Protein AF-A0ABD4PXM6-F1 (afdb_monomer)

Foldseek 3Di:
DDDDDAAEQDDDDPVSLVVVLCCCVVVVAQEHEYELDDPDPPPDPPCSLVVSLVSLLVNLVRHDLNREYEYEDDADLVSVLSSLQSNFQRHYHYDHVVLLVCLVVQHQPVVRDRDDPVDHSVNSSVNNVVVVVVSVVVSCVVRHD

Sequence (145 aa):
EGLPAIPDISWYSKEDLNFWIREIKANNIKTIAFSFMNVDTKLKASNSWKHYLLGFKILNFKIPLDVEIVVAGISSVQRIEEILKISKSRKISFMHQAAWVNSRNGVSVKDKKQLDKSISKDDIFKNNLEFYTSEYNKLYEKYSK

Nearest PDB structures (foldseek):
  3rr1-assembly1_A  TM=5.085E-01  e=2.490E-01  Ralstonia pickettii 12J
  3rr1-assembly1_B  TM=5.051E-01  e=3.161E-01  Ralstonia pickettii 12J
  3rra-assembly1_A  TM=5.639E-01  e=6.869E-01  Ralstonia pickettii 12J
  3rra-assembly1_B  TM=5.250E-01  e=8.722E-01  Ralstonia pickettii 12J
  6rg0-assembly4_D  TM=4.807E-01  e=5.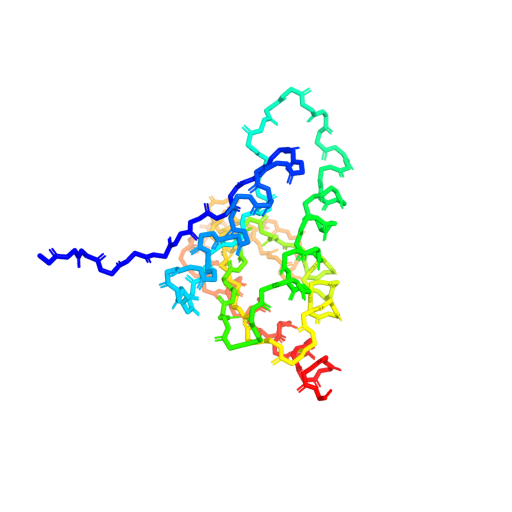410E-01  Escherichia coli K-12

Solvent-accessible surface area (backbone atoms only — not comparable to full-atom values): 8412 Å² total; per-residue (Å²): 139,80,79,95,73,64,55,73,49,70,71,90,51,73,64,43,51,52,50,52,51,48,52,38,61,77,66,67,51,51,50,34,31,40,54,56,56,78,90,58,88,84,59,76,73,89,55,50,65,62,54,47,49,50,52,50,50,53,48,66,71,72,40,68,68,81,37,33,39,35,39,33,65,60,74,51,70,72,61,49,50,54,49,42,66,70,46,42,92,38,55,69,46,76,45,65,57,46,25,50,56,32,7,78,70,37,31,39,70,88,78,72,41,74,57,65,86,88,56,52,50,64,58,38,23,52,55,27,43,53,50,51,52,54,54,45,51,57,46,44,71,72,39,64,114

Structure (mmCIF, N/CA/C/O backbone):
data_AF-A0ABD4PXM6-F1
#
_entry.id   AF-A0ABD4PXM6-F1
#
loop_
_atom_site.group_PDB
_atom_site.id
_atom_site.type_symbol
_atom_site.label_atom_id
_atom_site.label_alt_id
_atom_site.label_comp_id
_atom_site.label_asym_id
_atom_site.label_entity_id
_atom_site.label_seq_id
_atom_site.pdbx_PDB_ins_code
_atom_site.Cartn_x
_atom_site.Cartn_y
_atom_site.Cartn_z
_atom_site.occupancy
_atom_site.B_iso_or_equiv
_atom_site.auth_seq_id
_atom_site.auth_comp_id
_atom_site.auth_asym_id
_atom_site.auth_atom_id
_atom_site.pdbx_PDB_model_num
ATOM 1 N N . GLU A 1 1 ? -30.475 -4.353 -2.873 1.00 54.38 1 GLU A N 1
ATOM 2 C CA . GLU A 1 1 ? -29.190 -4.920 -2.410 1.00 54.38 1 GLU A CA 1
ATOM 3 C C . GLU A 1 1 ? -28.064 -4.252 -3.186 1.00 54.38 1 GLU A C 1
ATOM 5 O O . GLU A 1 1 ? -28.257 -3.963 -4.362 1.00 54.38 1 GLU A O 1
ATOM 10 N N . GLY A 1 2 ? -26.969 -3.885 -2.518 1.00 70.56 2 GLY A N 1
ATOM 11 C CA . GLY A 1 2 ? -25.857 -3.140 -3.121 1.00 70.56 2 GLY A CA 1
ATOM 12 C C . GLY A 1 2 ? -24.690 -4.050 -3.498 1.00 70.56 2 GLY A C 1
ATOM 13 O O . GLY A 1 2 ? -24.512 -5.110 -2.901 1.00 70.56 2 GLY A O 1
ATOM 14 N N . LEU A 1 3 ? -23.891 -3.631 -4.480 1.00 71.75 3 LEU A N 1
ATOM 15 C CA . LEU A 1 3 ? -22.650 -4.318 -4.835 1.00 71.75 3 LEU A CA 1
ATOM 16 C C . LEU A 1 3 ? -21.649 -4.235 -3.670 1.00 71.75 3 LEU A C 1
ATOM 18 O O . LEU A 1 3 ? -21.514 -3.160 -3.076 1.00 71.75 3 LEU A O 1
ATOM 22 N N . PRO A 1 4 ? -20.912 -5.318 -3.362 1.00 76.56 4 PRO A N 1
ATOM 23 C CA . PRO A 1 4 ? -19.779 -5.247 -2.452 1.00 76.56 4 PRO A CA 1
ATOM 24 C C . PRO A 1 4 ? -18.790 -4.195 -2.959 1.00 76.56 4 PRO A C 1
ATOM 26 O O . PRO A 1 4 ? -18.277 -4.302 -4.073 1.00 76.56 4 PRO A O 1
ATOM 29 N N . ALA A 1 5 ? -18.540 -3.168 -2.152 1.00 86.75 5 ALA A N 1
ATOM 30 C CA . ALA A 1 5 ? -17.635 -2.079 -2.489 1.00 86.75 5 ALA A CA 1
ATOM 31 C C . ALA A 1 5 ? -16.584 -1.917 -1.391 1.00 86.75 5 ALA A C 1
ATOM 33 O O . ALA A 1 5 ? -16.888 -2.027 -0.203 1.00 86.75 5 ALA A O 1
ATOM 34 N N . ILE A 1 6 ? -15.349 -1.637 -1.803 1.00 92.25 6 ILE A N 1
ATOM 35 C CA . ILE A 1 6 ? -14.253 -1.272 -0.906 1.00 92.25 6 ILE A CA 1
ATOM 36 C C . ILE A 1 6 ? -14.118 0.252 -0.982 1.00 92.25 6 ILE A C 1
ATOM 38 O O . ILE A 1 6 ? -13.787 0.759 -2.056 1.00 92.25 6 ILE A O 1
ATOM 42 N N . PRO A 1 7 ? -14.381 0.999 0.104 1.00 92.94 7 PRO A N 1
ATOM 43 C CA . PRO A 1 7 ? -14.203 2.445 0.100 1.00 92.94 7 PRO A CA 1
ATOM 44 C C . PRO A 1 7 ? -12.735 2.813 -0.124 1.00 92.94 7 PRO A C 1
ATOM 46 O O . PRO A 1 7 ? -11.861 2.306 0.583 1.00 92.94 7 PRO A O 1
ATOM 49 N N . ASP A 1 8 ? -12.476 3.711 -1.075 1.00 91.75 8 ASP A N 1
ATOM 50 C CA . ASP A 1 8 ? -11.162 4.323 -1.274 1.00 91.75 8 ASP A CA 1
ATOM 51 C C . ASP A 1 8 ? -11.029 5.573 -0.401 1.00 91.75 8 ASP A C 1
ATOM 53 O O . ASP A 1 8 ? -11.657 6.609 -0.638 1.00 91.75 8 ASP A O 1
ATOM 57 N N . ILE A 1 9 ? -10.232 5.452 0.658 1.00 91.56 9 ILE A N 1
ATOM 58 C CA . ILE A 1 9 ? -10.027 6.497 1.649 1.00 91.56 9 ILE A CA 1
ATOM 59 C C . ILE A 1 9 ? -9.023 7.506 1.104 1.00 91.56 9 ILE A C 1
ATOM 61 O O . ILE A 1 9 ? -7.805 7.321 1.164 1.00 91.56 9 ILE A O 1
ATOM 65 N N . SER A 1 10 ? -9.574 8.612 0.622 1.00 85.00 10 SER A N 1
ATOM 66 C CA . SER A 1 10 ? -8.851 9.827 0.267 1.00 85.00 10 SER A CA 1
ATOM 67 C C . SER A 1 10 ? -9.097 10.911 1.311 1.00 85.00 10 SER A C 1
ATOM 69 O O . SER A 1 10 ? -10.193 11.011 1.869 1.00 85.00 10 SER A O 1
ATOM 71 N N . TRP A 1 11 ? -8.078 11.722 1.586 1.00 86.00 11 TRP A N 1
ATOM 72 C CA . TRP A 1 11 ? -8.164 12.795 2.572 1.00 86.00 11 TRP A CA 1
ATOM 73 C C . TRP A 1 11 ? -7.234 13.955 2.213 1.00 86.00 11 TRP A C 1
ATOM 75 O O . TRP A 1 11 ? -6.183 13.760 1.599 1.00 86.00 11 TRP A O 1
ATOM 85 N N . TYR A 1 12 ? -7.625 15.152 2.632 1.00 83.69 12 TYR A N 1
ATOM 86 C CA . TYR A 1 12 ? -6.825 16.372 2.554 1.00 83.69 12 TYR A CA 1
ATOM 87 C C . TYR A 1 12 ? -6.773 17.079 3.914 1.00 83.69 12 TYR A C 1
ATOM 89 O O . TYR A 1 12 ? -5.752 17.658 4.288 1.00 83.69 12 TYR A O 1
ATOM 97 N N . SER A 1 13 ? -7.858 16.998 4.686 1.00 86.44 13 SER A N 1
ATOM 98 C CA . SER A 1 13 ? -7.969 17.623 5.999 1.00 86.44 13 SER A CA 1
ATOM 99 C C . SER A 1 13 ? -8.233 16.616 7.122 1.00 86.44 13 SER A C 1
ATOM 101 O O . SER A 1 13 ? -8.484 15.422 6.924 1.00 86.44 13 SER A O 1
ATOM 103 N N . LYS A 1 14 ? -8.168 17.107 8.362 1.00 89.00 14 LYS A N 1
ATOM 104 C CA . LYS A 1 14 ? -8.501 16.315 9.553 1.00 89.00 14 LYS A CA 1
ATOM 105 C C . LYS A 1 14 ? -9.976 15.901 9.550 1.00 89.00 14 LYS A C 1
ATOM 107 O O . LYS A 1 14 ? -10.317 14.837 10.067 1.00 89.00 14 LYS A O 1
ATOM 112 N N . GLU A 1 15 ? -10.838 16.746 9.002 1.00 93.31 15 GLU A N 1
ATOM 113 C CA . GLU A 1 15 ? -12.279 16.539 8.894 1.00 93.31 15 GLU A CA 1
ATOM 114 C C . GLU A 1 15 ? -12.580 15.343 7.988 1.00 93.31 15 GLU A C 1
ATOM 116 O O . GLU A 1 15 ? -13.360 14.484 8.397 1.00 93.31 15 GLU A O 1
ATOM 121 N N . ASP A 1 16 ? -11.877 15.210 6.856 1.00 91.62 16 ASP A N 1
ATOM 122 C CA . ASP A 1 16 ? -11.993 14.051 5.957 1.00 91.62 16 ASP A CA 1
ATOM 123 C C . ASP A 1 16 ? -11.629 12.744 6.675 1.00 91.62 16 ASP A C 1
ATOM 125 O O . ASP A 1 16 ? -12.366 11.758 6.629 1.00 91.62 16 ASP A O 1
ATOM 129 N N . LEU A 1 17 ? -10.507 12.731 7.407 1.00 92.88 17 LEU A N 1
ATOM 130 C CA . LEU A 1 17 ? -10.098 11.552 8.178 1.00 92.88 17 LEU A CA 1
ATOM 131 C C . LEU A 1 17 ? -11.127 11.197 9.256 1.00 92.88 17 LEU A C 1
ATOM 133 O O . LEU A 1 17 ? -11.450 10.024 9.440 1.00 92.88 17 LEU A O 1
ATOM 137 N N . ASN A 1 18 ? -11.645 12.191 9.982 1.00 96.62 18 ASN A N 1
ATOM 138 C CA . ASN A 1 18 ? -12.658 11.960 11.011 1.00 96.62 18 ASN A CA 1
ATOM 139 C C . ASN A 1 18 ? -13.970 11.441 10.415 1.00 96.62 18 ASN A C 1
ATOM 141 O O . ASN A 1 18 ? -14.588 10.559 11.015 1.00 96.62 18 ASN A O 1
ATOM 145 N N . PHE A 1 19 ? -14.371 11.964 9.254 1.00 96.62 19 PHE A N 1
ATOM 146 C 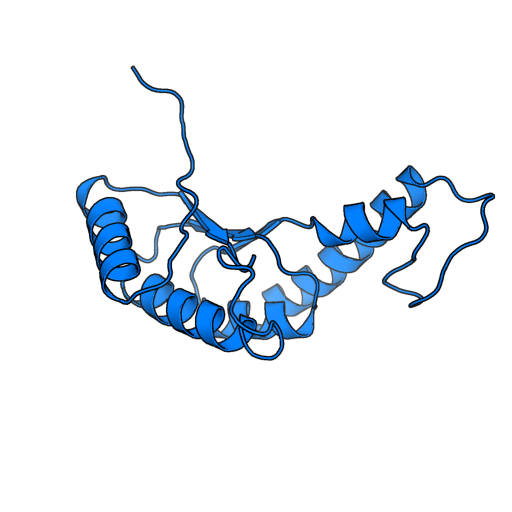CA . PHE A 1 19 ? -15.512 11.473 8.492 1.00 96.62 19 PHE A CA 1
ATOM 147 C C . PHE A 1 19 ? -15.336 9.982 8.194 1.00 96.62 19 PHE A C 1
ATOM 149 O O . PHE A 1 19 ? -16.139 9.174 8.654 1.00 96.62 19 PHE A O 1
ATOM 156 N N . TRP A 1 20 ? -14.229 9.590 7.558 1.00 96.69 20 TRP A N 1
ATOM 157 C CA . TRP A 1 20 ? -13.988 8.190 7.206 1.00 96.69 20 TRP A CA 1
ATOM 158 C C . TRP A 1 20 ? -13.910 7.261 8.415 1.00 96.69 20 TRP A C 1
ATOM 160 O O . TRP A 1 20 ? -14.496 6.182 8.399 1.00 96.69 20 TRP A O 1
ATOM 170 N N . ILE A 1 21 ? -13.249 7.680 9.499 1.00 97.56 21 ILE A N 1
ATOM 171 C CA . ILE A 1 21 ? -13.196 6.897 10.743 1.00 97.56 21 ILE A CA 1
ATOM 172 C C . ILE A 1 21 ? -14.604 6.637 11.286 1.00 97.56 21 ILE A C 1
ATOM 174 O O . ILE A 1 21 ? -14.879 5.535 11.767 1.00 97.56 21 ILE A O 1
ATOM 178 N N . ARG A 1 22 ? -15.484 7.644 11.239 1.00 97.94 22 ARG A N 1
ATOM 179 C CA . ARG A 1 22 ? -16.874 7.503 11.675 1.00 97.94 22 ARG A CA 1
ATOM 180 C C . ARG A 1 22 ? -17.636 6.555 10.756 1.00 97.94 22 ARG A C 1
ATOM 182 O O . ARG A 1 22 ? -18.253 5.630 11.273 1.00 97.94 22 ARG A O 1
ATOM 189 N N . GLU A 1 23 ? -17.551 6.739 9.441 1.00 97.31 23 GLU A N 1
ATOM 190 C CA . GLU A 1 23 ? -18.277 5.903 8.476 1.00 97.31 23 GLU A CA 1
ATOM 191 C C . GLU A 1 23 ? -17.849 4.432 8.544 1.00 97.31 23 GLU A C 1
ATOM 193 O O . GLU A 1 23 ? -18.704 3.547 8.555 1.00 97.31 23 GLU A O 1
ATOM 198 N N . ILE A 1 24 ? -16.546 4.159 8.685 1.00 97.06 24 ILE A N 1
ATOM 199 C CA . ILE A 1 24 ? -16.014 2.796 8.843 1.00 97.06 24 ILE A CA 1
ATOM 200 C C . ILE A 1 24 ? -16.615 2.115 10.076 1.00 97.06 24 ILE A C 1
ATOM 202 O O . ILE A 1 24 ? -17.023 0.956 10.008 1.00 97.06 24 ILE A O 1
ATOM 206 N N . LYS A 1 25 ? -16.693 2.836 11.201 1.00 96.94 25 LYS A N 1
ATOM 207 C CA . LYS A 1 25 ? -17.241 2.305 12.455 1.00 96.94 25 LYS A CA 1
ATOM 208 C C . LYS A 1 25 ? -18.753 2.128 12.397 1.00 96.94 25 LYS A C 1
ATOM 210 O O . LYS A 1 25 ? -19.243 1.066 12.762 1.00 96.94 25 LYS A O 1
ATOM 215 N N . ALA A 1 26 ? -19.473 3.154 11.951 1.00 97.00 26 ALA A N 1
ATOM 216 C CA . ALA A 1 26 ? -20.933 3.172 11.937 1.00 97.00 26 ALA A CA 1
ATOM 217 C C . ALA A 1 26 ? -21.516 2.107 10.998 1.00 97.00 26 ALA A C 1
ATOM 219 O O . ALA A 1 26 ? -22.537 1.508 11.317 1.00 97.00 26 ALA A O 1
ATOM 220 N N . ASN A 1 27 ? -20.833 1.834 9.883 1.00 94.44 27 ASN A N 1
ATOM 221 C CA . ASN A 1 27 ? -21.279 0.870 8.878 1.00 94.44 27 ASN A CA 1
ATOM 222 C C . ASN A 1 27 ? -20.561 -0.487 8.978 1.00 94.44 27 ASN A C 1
ATOM 224 O O . ASN A 1 27 ? -20.721 -1.326 8.096 1.00 94.44 27 ASN A O 1
ATOM 228 N N . ASN A 1 28 ? -19.765 -0.713 10.033 1.00 94.12 28 ASN A N 1
ATOM 229 C CA . ASN A 1 28 ? -19.040 -1.966 10.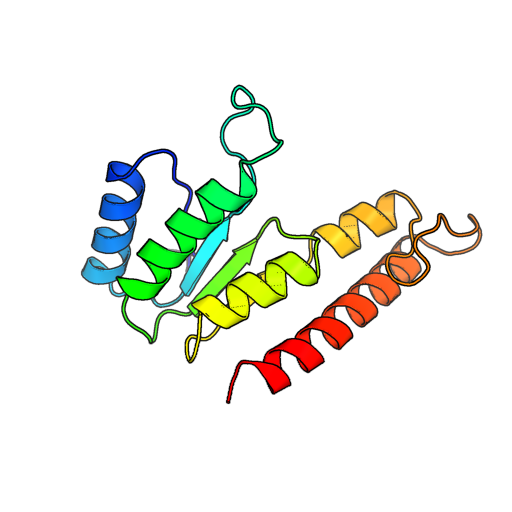268 1.00 94.12 28 ASN A CA 1
ATOM 230 C C . ASN A 1 28 ? -18.203 -2.431 9.053 1.00 94.12 28 ASN A C 1
ATOM 232 O O . ASN A 1 28 ? -18.161 -3.618 8.721 1.00 94.12 28 ASN A O 1
ATOM 236 N N . ILE A 1 29 ? -17.547 -1.486 8.374 1.00 95.25 29 ILE A N 1
ATOM 237 C CA . ILE A 1 29 ? -16.779 -1.747 7.151 1.00 95.25 29 ILE A CA 1
ATOM 238 C C . ILE A 1 29 ? -15.554 -2.596 7.496 1.00 95.25 29 ILE A C 1
ATOM 240 O O . ILE A 1 29 ? -14.763 -2.217 8.356 1.00 95.25 29 ILE A O 1
ATOM 244 N N . LYS A 1 30 ? -15.384 -3.734 6.812 1.00 95.44 30 LYS A N 1
ATOM 245 C CA . LYS A 1 30 ? -14.307 -4.705 7.091 1.00 95.44 30 LYS A CA 1
ATOM 246 C C . LYS A 1 30 ? -13.084 -4.582 6.196 1.00 95.44 30 LYS A C 1
ATOM 248 O O . LYS A 1 30 ? -12.027 -5.101 6.542 1.00 95.44 30 LYS A O 1
ATOM 253 N N . THR A 1 31 ? -13.201 -3.876 5.080 1.00 96.75 31 THR A N 1
ATOM 254 C CA . THR A 1 31 ? -12.096 -3.691 4.142 1.00 96.75 31 THR A CA 1
ATOM 255 C C . THR A 1 31 ? -12.154 -2.290 3.571 1.00 96.75 31 THR A C 1
ATOM 257 O O . THR A 1 31 ? -13.213 -1.844 3.133 1.00 96.75 31 THR A O 1
ATOM 260 N N . ILE A 1 32 ? -11.015 -1.605 3.572 1.00 96.88 32 ILE A N 1
ATOM 261 C CA . ILE A 1 32 ? -10.856 -0.275 2.982 1.00 96.88 32 ILE A CA 1
ATOM 262 C C . ILE A 1 32 ? -9.616 -0.244 2.095 1.00 96.88 32 ILE A C 1
ATOM 264 O O . ILE A 1 32 ? -8.657 -0.979 2.337 1.00 96.88 32 ILE A O 1
ATOM 268 N N . ALA A 1 33 ? -9.610 0.637 1.102 1.00 95.56 33 ALA A N 1
ATOM 269 C CA . ALA A 1 33 ? -8.403 1.036 0.400 1.00 95.56 33 ALA A CA 1
ATOM 270 C C . ALA A 1 33 ? -7.879 2.348 0.999 1.00 95.56 33 ALA A C 1
ATOM 272 O O . ALA A 1 33 ? -8.660 3.232 1.326 1.00 95.56 33 ALA A O 1
ATOM 273 N N . PHE A 1 34 ? -6.566 2.485 1.171 1.00 94.44 34 PHE A N 1
ATOM 274 C CA . PHE A 1 34 ? -5.932 3.750 1.538 1.00 94.44 34 PHE A CA 1
ATOM 275 C C . PHE A 1 34 ? -4.946 4.149 0.447 1.00 94.44 34 PHE A C 1
ATOM 277 O O . PHE A 1 34 ? -3.925 3.481 0.236 1.00 94.44 34 PHE A O 1
ATOM 284 N N . SER A 1 35 ? -5.255 5.242 -0.242 1.00 88.44 35 SER A N 1
ATOM 285 C CA . SER A 1 35 ? -4.441 5.737 -1.342 1.00 88.44 35 SER A CA 1
ATOM 286 C C . SER A 1 35 ? -3.342 6.676 -0.845 1.00 88.44 35 SER A C 1
ATOM 288 O O . SER A 1 35 ? -3.586 7.640 -0.121 1.00 88.44 35 SER A O 1
ATOM 290 N N . PHE A 1 36 ? -2.109 6.406 -1.270 1.00 86.81 36 PHE A N 1
ATOM 291 C CA . PHE A 1 36 ? -0.968 7.317 -1.130 1.00 86.81 36 PHE A CA 1
ATOM 292 C C . PHE A 1 36 ? -0.722 8.145 -2.400 1.00 86.81 36 PHE A C 1
ATOM 294 O O . PHE A 1 36 ? 0.334 8.766 -2.543 1.00 86.81 36 PHE A O 1
ATOM 301 N N . MET A 1 37 ? -1.675 8.144 -3.337 1.00 75.75 37 MET A N 1
ATOM 302 C CA . MET A 1 37 ? -1.633 9.009 -4.512 1.00 75.75 37 MET A CA 1
ATOM 303 C C . MET A 1 37 ? -2.101 10.416 -4.134 1.00 75.75 37 MET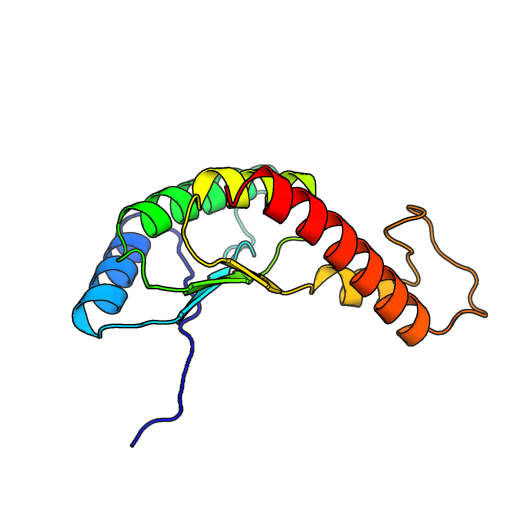 A C 1
ATOM 305 O O . MET A 1 37 ? -3.072 10.580 -3.401 1.00 75.75 37 MET A O 1
ATOM 309 N N . ASN A 1 38 ? -1.415 11.439 -4.646 1.00 65.12 38 ASN A N 1
ATOM 310 C CA . ASN A 1 38 ? -1.810 12.821 -4.398 1.00 65.12 38 ASN A CA 1
ATOM 311 C C . ASN A 1 38 ? -3.152 13.112 -5.071 1.00 65.12 38 ASN A C 1
ATOM 313 O O . ASN A 1 38 ? -3.253 13.020 -6.291 1.00 65.12 38 ASN A O 1
ATOM 317 N N . VAL A 1 39 ? -4.147 13.517 -4.282 1.00 58.16 39 VAL A N 1
ATOM 318 C CA . VAL A 1 39 ? -5.444 13.988 -4.797 1.00 58.16 39 VAL A CA 1
ATOM 319 C C . VAL A 1 39 ? -5.349 15.433 -5.318 1.00 58.16 39 VAL A C 1
ATOM 321 O O . VAL A 1 39 ? -6.128 15.832 -6.177 1.00 58.16 39 VAL A O 1
ATOM 324 N N . ASP A 1 40 ? -4.349 16.204 -4.869 1.00 57.50 40 ASP A N 1
ATOM 325 C CA . ASP A 1 40 ? -4.104 17.582 -5.314 1.00 57.50 40 ASP A CA 1
ATOM 326 C C . ASP A 1 40 ? -2.734 17.731 -6.000 1.00 57.50 40 ASP A C 1
ATOM 328 O O . ASP A 1 40 ? -1.686 17.367 -5.457 1.00 57.50 40 ASP A O 1
ATOM 332 N N . THR A 1 41 ? -2.747 18.295 -7.207 1.00 54.78 41 THR A N 1
ATOM 333 C CA . THR A 1 41 ? -1.571 18.590 -8.037 1.00 54.78 41 THR A CA 1
ATOM 334 C C . THR A 1 41 ? -0.877 19.901 -7.649 1.00 54.78 41 THR A C 1
ATOM 336 O O . THR A 1 41 ? 0.234 20.158 -8.117 1.00 54.78 41 THR A O 1
ATOM 339 N N . LYS A 1 42 ? -1.492 20.729 -6.789 1.00 57.88 42 LYS A N 1
ATOM 340 C CA . LYS A 1 42 ? -0.973 22.053 -6.395 1.00 57.88 42 LYS A CA 1
ATOM 341 C C . LYS A 1 42 ? 0.054 22.010 -5.261 1.00 57.88 42 LYS A C 1
ATOM 343 O O . LYS A 1 42 ? 0.879 22.919 -5.153 1.00 57.88 42 LYS A O 1
ATOM 348 N N . LEU A 1 43 ? 0.060 20.963 -4.434 1.00 52.06 43 LEU A N 1
ATOM 349 C CA . LEU A 1 43 ? 1.084 20.765 -3.406 1.00 52.06 43 LEU A CA 1
ATOM 350 C C . LEU A 1 43 ? 2.317 20.095 -4.022 1.00 52.06 43 LEU A C 1
ATOM 352 O O . LEU A 1 43 ? 2.266 18.955 -4.484 1.00 52.06 43 LEU A O 1
ATOM 356 N N . LYS A 1 44 ? 3.454 20.808 -4.014 1.00 50.44 44 LYS A N 1
ATOM 357 C CA . LYS A 1 44 ? 4.749 20.290 -4.482 1.00 50.44 44 LYS A CA 1
ATOM 358 C C . LYS A 1 44 ? 5.014 18.907 -3.872 1.00 50.44 44 LYS A C 1
ATOM 360 O O . LYS A 1 44 ? 5.102 18.743 -2.657 1.00 50.44 44 LYS A O 1
ATOM 365 N N . ALA A 1 45 ? 5.174 17.920 -4.750 1.00 54.88 45 ALA A N 1
ATOM 366 C CA . ALA A 1 45 ? 5.171 16.489 -4.459 1.00 54.88 45 ALA A CA 1
ATOM 367 C C . ALA A 1 45 ? 6.224 15.993 -3.440 1.00 54.88 45 ALA A C 1
ATOM 369 O O . ALA A 1 45 ? 6.113 14.861 -2.966 1.00 54.88 45 ALA A O 1
ATOM 370 N N . SER A 1 46 ? 7.221 16.802 -3.066 1.00 52.72 46 SER A N 1
ATOM 371 C CA . SER A 1 46 ? 8.441 16.344 -2.383 1.00 52.72 46 SER A CA 1
ATOM 372 C C . SER A 1 46 ? 8.274 15.893 -0.922 1.00 52.72 46 SER A C 1
ATOM 374 O O . SER A 1 46 ? 9.164 15.219 -0.414 1.00 52.72 46 SER A O 1
ATOM 376 N N . ASN A 1 47 ? 7.146 16.160 -0.252 1.00 62.47 47 ASN A N 1
ATOM 377 C CA . ASN A 1 47 ? 6.871 15.647 1.107 1.00 62.47 47 ASN A CA 1
ATOM 378 C C . ASN A 1 47 ? 5.451 15.095 1.311 1.00 62.47 47 ASN A C 1
ATOM 380 O O . ASN A 1 47 ? 5.093 14.720 2.429 1.00 62.47 47 ASN A O 1
ATOM 384 N N . SER A 1 48 ? 4.669 14.990 0.236 1.00 75.50 48 SER A N 1
ATOM 385 C CA . SER A 1 48 ? 3.301 14.455 0.255 1.00 75.50 48 SER A CA 1
ATOM 386 C C . SER A 1 48 ? 3.208 13.106 0.976 1.00 75.50 48 SER A C 1
ATOM 388 O O . SER A 1 48 ? 2.393 12.943 1.876 1.00 75.50 48 SER A O 1
ATOM 390 N N . TRP A 1 49 ? 4.135 12.185 0.697 1.00 84.62 49 TRP A N 1
ATOM 391 C CA . TRP A 1 49 ? 4.237 10.888 1.374 1.00 84.62 49 TRP A CA 1
ATOM 392 C C . TRP A 1 49 ? 4.144 10.974 2.906 1.00 84.62 49 TRP A C 1
ATOM 394 O O . TRP A 1 49 ? 3.405 10.206 3.511 1.00 84.62 49 TRP A O 1
ATOM 404 N N . LYS A 1 50 ? 4.874 11.900 3.545 1.00 87.50 50 LYS A N 1
ATOM 405 C CA . LYS A 1 50 ? 4.877 12.025 5.013 1.00 87.50 50 LYS A CA 1
ATOM 406 C C . LYS A 1 50 ? 3.522 12.485 5.539 1.00 87.50 50 LYS A C 1
ATOM 408 O O . LYS A 1 50 ? 3.110 12.043 6.608 1.00 87.50 50 LYS A O 1
ATOM 413 N N . HIS A 1 51 ? 2.845 13.351 4.786 1.00 86.81 51 HIS A N 1
ATOM 414 C CA . HIS A 1 51 ? 1.487 13.766 5.097 1.00 86.81 51 HIS A CA 1
ATOM 415 C C . HIS A 1 51 ? 0.557 12.552 5.047 1.00 86.81 51 HIS A C 1
ATOM 417 O O . HIS A 1 51 ? 0.017 12.190 6.087 1.00 86.81 51 HIS A O 1
ATOM 423 N N . TYR A 1 52 ? 0.488 11.835 3.918 1.00 89.56 52 TYR A N 1
ATOM 424 C CA . TYR A 1 52 ? -0.332 10.620 3.784 1.00 89.56 52 TYR A CA 1
ATOM 425 C C . TYR A 1 52 ? 0.012 9.543 4.825 1.00 89.56 52 TYR A C 1
ATOM 427 O O . TYR A 1 52 ? -0.894 8.917 5.368 1.00 89.56 52 TYR A O 1
ATOM 435 N N . LEU A 1 53 ? 1.289 9.380 5.188 1.00 92.44 53 LEU A N 1
ATOM 436 C CA . LEU A 1 53 ? 1.724 8.449 6.233 1.00 92.44 53 LEU A CA 1
ATOM 437 C C . LEU A 1 53 ? 1.188 8.833 7.620 1.00 92.44 53 LEU A C 1
ATOM 439 O O . LEU A 1 53 ? 0.816 7.955 8.400 1.00 92.44 53 LEU A O 1
ATOM 443 N N . LEU A 1 54 ? 1.112 10.131 7.934 1.00 92.19 54 LEU A N 1
ATOM 444 C CA . LEU A 1 54 ? 0.483 10.612 9.165 1.00 92.19 54 LEU A CA 1
ATOM 445 C C . LEU A 1 54 ? -1.015 10.288 9.179 1.00 92.19 54 LEU A C 1
ATOM 447 O O . LEU A 1 54 ? -1.512 9.775 10.183 1.00 92.19 54 LEU A O 1
ATOM 451 N N . GLY A 1 55 ? -1.716 10.534 8.070 1.00 92.94 55 GLY A N 1
ATOM 452 C CA . GLY A 1 55 ? -3.129 10.175 7.931 1.00 92.94 55 GLY A CA 1
ATOM 453 C C . GLY A 1 55 ? -3.362 8.678 8.088 1.00 92.94 55 GLY A C 1
ATOM 454 O O . GLY A 1 55 ? -4.206 8.269 8.884 1.00 92.94 55 GLY A O 1
ATOM 455 N N . PHE A 1 56 ? -2.532 7.864 7.431 1.00 95.00 56 PHE A N 1
ATOM 456 C CA . PHE A 1 56 ? -2.539 6.411 7.570 1.00 95.00 56 PHE A CA 1
ATOM 457 C C . PHE A 1 56 ? -2.354 5.989 9.029 1.00 95.00 56 PHE A C 1
ATOM 459 O O . PHE A 1 56 ? -3.136 5.197 9.547 1.00 95.00 56 PHE A O 1
ATOM 466 N N . LYS A 1 57 ? -1.367 6.559 9.735 1.00 95.56 57 LYS A N 1
ATOM 467 C CA . LYS A 1 57 ? -1.115 6.262 11.154 1.00 95.56 57 LYS A CA 1
ATOM 468 C C . LYS A 1 57 ? -2.318 6.591 12.038 1.00 95.56 57 LYS A C 1
ATOM 470 O O . LYS A 1 57 ? -2.660 5.795 12.912 1.00 95.56 57 LYS A O 1
ATOM 475 N N . ILE A 1 58 ? -2.951 7.745 11.822 1.00 95.75 58 ILE A N 1
ATOM 476 C CA . ILE A 1 58 ? -4.136 8.168 12.581 1.00 95.75 58 ILE A CA 1
ATOM 477 C C . ILE A 1 58 ? -5.310 7.225 12.307 1.00 95.75 58 ILE A C 1
ATOM 479 O O . ILE A 1 58 ? -5.949 6.765 13.254 1.00 95.75 58 ILE A O 1
ATOM 483 N N . LEU A 1 59 ? -5.576 6.922 11.035 1.00 96.19 59 LEU A N 1
ATOM 484 C CA . LEU A 1 59 ? -6.648 6.023 10.615 1.00 96.19 59 LEU A CA 1
ATOM 485 C C . LEU A 1 59 ? -6.441 4.620 11.198 1.00 96.19 59 LEU A C 1
ATOM 487 O O . LEU A 1 59 ? -7.307 4.130 11.919 1.00 96.19 59 LEU A O 1
ATOM 491 N N . ASN A 1 60 ? -5.264 4.027 10.972 1.00 95.94 60 ASN A N 1
ATOM 492 C CA . ASN A 1 60 ? -4.875 2.703 11.461 1.00 95.94 60 ASN A CA 1
ATOM 493 C C . ASN A 1 60 ? -5.055 2.557 12.979 1.00 95.94 60 ASN A C 1
ATOM 495 O O . ASN A 1 60 ? -5.488 1.505 13.445 1.00 95.94 60 ASN A O 1
ATOM 499 N N . PHE A 1 61 ? -4.743 3.606 13.746 1.00 95.56 61 PHE A N 1
ATOM 500 C CA . PHE A 1 61 ? -4.904 3.603 15.200 1.00 95.56 61 PHE A CA 1
ATOM 501 C C . PHE A 1 61 ? -6.363 3.750 15.649 1.00 95.56 61 PHE A C 1
ATOM 503 O O . PHE A 1 61 ? -6.742 3.235 16.698 1.00 95.56 61 PHE A O 1
ATOM 510 N N . LYS A 1 62 ? -7.185 4.487 14.895 1.00 96.75 62 LYS A N 1
ATOM 511 C CA . LYS A 1 62 ? -8.541 4.848 15.324 1.00 96.75 62 LYS A CA 1
ATOM 512 C C . LYS A 1 62 ? -9.627 3.891 14.848 1.00 96.75 62 LYS A C 1
ATOM 514 O O . LYS A 1 62 ? -10.698 3.911 15.458 1.00 96.75 62 LYS A O 1
ATOM 519 N N . ILE A 1 63 ? -9.406 3.104 13.795 1.00 97.19 63 ILE A N 1
ATOM 520 C CA . ILE A 1 63 ? -10.387 2.124 13.297 1.00 97.19 63 ILE A CA 1
ATOM 521 C C . ILE A 1 63 ? -10.221 0.752 13.985 1.00 97.19 63 ILE A C 1
ATOM 523 O O . ILE A 1 63 ? -9.113 0.429 14.421 1.00 97.19 63 ILE A O 1
ATOM 527 N N . PRO A 1 64 ? -11.284 -0.071 14.084 1.00 96.56 64 PRO A N 1
ATOM 528 C CA . PRO A 1 64 ? -11.216 -1.410 14.688 1.00 96.56 64 PRO A CA 1
ATOM 529 C C . PRO A 1 64 ? -10.119 -2.284 14.067 1.00 96.56 64 PRO A C 1
ATOM 531 O O . PRO A 1 64 ? -9.875 -2.164 12.872 1.00 96.56 64 PRO A O 1
ATOM 534 N N . LEU A 1 65 ? -9.426 -3.125 14.846 1.00 95.12 65 LEU A N 1
ATOM 535 C CA . LEU A 1 65 ? -8.263 -3.912 14.381 1.00 95.12 65 LEU A CA 1
ATOM 536 C C . LEU A 1 65 ? -8.595 -4.969 13.319 1.00 95.12 65 LEU A C 1
ATOM 538 O O . LEU A 1 65 ? -7.720 -5.348 12.547 1.00 95.12 65 LEU A O 1
ATOM 542 N N . ASP A 1 66 ? -9.845 -5.415 13.266 1.00 95.69 66 ASP A N 1
ATOM 543 C CA . ASP A 1 66 ? -10.349 -6.402 12.311 1.00 95.69 66 ASP A CA 1
ATOM 544 C C . ASP A 1 66 ? -10.636 -5.818 10.917 1.00 95.69 66 ASP A C 1
ATOM 546 O O . ASP A 1 66 ? -10.984 -6.560 10.002 1.00 95.69 66 ASP A O 1
ATOM 550 N N . VAL A 1 67 ? -10.467 -4.505 10.731 1.00 96.81 67 VAL A N 1
ATOM 551 C CA . VAL A 1 67 ? -10.525 -3.873 9.407 1.00 96.81 67 VAL A CA 1
ATOM 552 C C . VAL A 1 67 ? -9.228 -4.140 8.637 1.00 96.81 67 VAL A C 1
ATOM 554 O O . VAL A 1 67 ? -8.147 -3.713 9.053 1.00 96.81 67 VAL A O 1
ATOM 557 N N . GLU A 1 68 ? -9.334 -4.799 7.486 1.00 96.50 68 GLU A N 1
ATOM 558 C CA . GLU A 1 68 ? -8.233 -4.956 6.533 1.00 96.50 68 GLU A CA 1
ATOM 559 C C . GLU A 1 68 ? -8.012 -3.658 5.745 1.00 96.50 68 GLU A C 1
ATOM 561 O O . GLU A 1 68 ? -8.970 -3.014 5.306 1.00 96.50 68 GLU A O 1
ATOM 566 N N . ILE A 1 69 ? -6.746 -3.284 5.539 1.00 96.75 69 ILE A N 1
ATOM 567 C CA . ILE A 1 69 ? -6.391 -2.116 4.722 1.00 96.75 69 ILE A CA 1
ATOM 568 C C . ILE A 1 69 ? -5.607 -2.561 3.491 1.00 96.75 69 ILE A C 1
ATOM 570 O O . ILE A 1 69 ? -4.511 -3.113 3.599 1.00 96.75 69 ILE A O 1
ATOM 574 N N . VAL A 1 70 ? -6.144 -2.248 2.316 1.00 95.38 70 VAL A N 1
ATOM 575 C CA . VAL A 1 70 ? -5.442 -2.342 1.037 1.00 95.38 70 VAL A CA 1
ATOM 576 C C . VAL A 1 70 ? -4.739 -1.014 0.772 1.00 95.38 70 VAL A C 1
ATOM 578 O O . VAL A 1 70 ? -5.371 0.023 0.613 1.00 95.38 70 VAL A O 1
ATOM 581 N N . VAL A 1 71 ? -3.418 -1.018 0.720 1.00 92.94 71 VAL A N 1
ATOM 582 C CA . VAL A 1 71 ? -2.617 0.175 0.456 1.00 92.94 71 VAL A CA 1
ATOM 583 C C . VAL A 1 71 ? -2.366 0.306 -1.043 1.00 92.94 71 VAL A C 1
ATOM 585 O O . VAL A 1 71 ? -1.805 -0.596 -1.670 1.00 92.94 71 VAL A O 1
ATOM 588 N N . ALA A 1 72 ? -2.740 1.451 -1.611 1.00 89.25 72 ALA A N 1
ATOM 589 C CA . ALA A 1 72 ? -2.561 1.767 -3.026 1.00 89.25 72 ALA A CA 1
ATOM 590 C C . ALA A 1 72 ? -1.596 2.948 -3.231 1.00 89.25 72 ALA A C 1
ATOM 592 O O . ALA A 1 72 ? -1.427 3.802 -2.361 1.00 89.25 72 ALA A O 1
ATOM 593 N N . GLY A 1 73 ? -0.954 3.011 -4.403 1.00 84.19 73 GLY A N 1
ATOM 594 C CA . GLY A 1 73 ? -0.127 4.160 -4.794 1.00 84.19 73 GLY A CA 1
ATOM 595 C C . GLY A 1 73 ? 1.285 4.202 -4.196 1.00 84.19 73 GLY A C 1
ATOM 596 O O . GLY A 1 73 ? 1.887 5.273 -4.132 1.00 84.19 73 GLY A O 1
ATOM 597 N N . ILE A 1 74 ? 1.842 3.063 -3.765 1.00 85.00 74 ILE A N 1
ATOM 598 C CA . ILE A 1 74 ? 3.219 2.981 -3.249 1.00 85.00 74 ILE A CA 1
ATOM 599 C C . ILE A 1 74 ? 4.073 2.059 -4.108 1.00 85.00 74 ILE A C 1
ATOM 601 O O . ILE A 1 74 ? 3.681 0.948 -4.444 1.00 85.00 74 ILE A O 1
ATOM 605 N N . SER A 1 75 ? 5.282 2.521 -4.422 1.00 77.62 75 SER A N 1
ATOM 606 C CA . SER A 1 75 ? 6.252 1.806 -5.258 1.00 77.62 75 SER A CA 1
ATOM 607 C C . SER A 1 75 ? 7.582 1.486 -4.567 1.00 77.62 75 SER A C 1
ATOM 609 O O . SER A 1 75 ? 8.371 0.705 -5.098 1.00 77.62 75 SER A O 1
ATOM 611 N N . SER A 1 76 ? 7.858 2.085 -3.404 1.00 85.00 76 SER A N 1
ATOM 612 C CA . SER A 1 76 ? 9.135 1.956 -2.689 1.00 85.00 76 SER A CA 1
ATOM 613 C C . SER A 1 76 ? 9.044 0.912 -1.580 1.00 85.00 76 SER A C 1
ATOM 615 O O . SER A 1 76 ? 8.191 1.012 -0.701 1.00 85.00 76 SER A O 1
ATOM 617 N N . VAL A 1 77 ? 9.985 -0.036 -1.584 1.00 87.12 77 VAL A N 1
ATOM 618 C CA . VAL A 1 77 ? 10.128 -1.063 -0.537 1.00 87.12 77 VAL A CA 1
ATOM 619 C C . VAL A 1 77 ? 10.349 -0.422 0.840 1.00 87.12 77 VAL A C 1
ATOM 621 O O . VAL A 1 77 ? 9.722 -0.825 1.813 1.00 87.12 77 VAL A O 1
ATOM 624 N N . GLN A 1 78 ? 11.146 0.650 0.920 1.00 89.12 78 GLN A N 1
ATOM 625 C CA . GLN A 1 78 ? 11.395 1.370 2.177 1.00 89.12 78 GLN A CA 1
ATOM 626 C C . GLN A 1 78 ? 10.119 2.006 2.748 1.00 89.12 78 GLN A C 1
ATOM 628 O O . GLN A 1 78 ? 9.891 1.998 3.952 1.00 89.12 78 GLN A O 1
ATOM 633 N N . ARG A 1 79 ? 9.259 2.561 1.888 1.00 90.06 79 ARG A N 1
ATOM 634 C CA . ARG A 1 79 ? 7.980 3.154 2.314 1.00 90.06 79 ARG A CA 1
ATOM 635 C C . ARG A 1 79 ? 6.994 2.104 2.821 1.00 90.06 79 ARG A C 1
ATOM 637 O O . ARG A 1 79 ? 6.211 2.377 3.725 1.00 90.06 79 ARG A O 1
ATOM 644 N N . ILE A 1 80 ? 7.055 0.909 2.252 1.00 89.75 80 ILE A N 1
ATOM 645 C CA . ILE A 1 80 ? 6.230 -0.233 2.651 1.00 89.75 80 ILE A CA 1
ATOM 646 C C . ILE A 1 80 ? 6.656 -0.769 4.008 1.00 89.75 80 ILE A C 1
ATOM 648 O O . ILE A 1 80 ? 5.802 -1.023 4.853 1.00 89.75 80 ILE A O 1
ATOM 652 N N . GLU A 1 81 ? 7.962 -0.837 4.260 1.00 92.06 81 GLU A N 1
ATOM 653 C CA . GLU A 1 81 ? 8.498 -1.150 5.583 1.00 92.06 81 GLU A CA 1
ATOM 654 C C . GLU A 1 81 ? 7.951 -0.195 6.664 1.00 92.06 81 GLU A C 1
ATOM 656 O O . GLU A 1 81 ? 7.510 -0.647 7.720 1.00 92.06 81 GLU A O 1
ATOM 661 N N . GLU A 1 82 ? 7.897 1.114 6.395 1.00 93.12 82 GLU A N 1
ATOM 662 C CA . GLU A 1 82 ? 7.323 2.093 7.334 1.00 93.12 82 GLU A CA 1
ATOM 663 C C . GLU A 1 82 ? 5.829 1.866 7.604 1.00 93.12 82 GLU A C 1
ATOM 665 O O . GLU A 1 82 ? 5.373 1.989 8.743 1.00 93.12 82 GLU A O 1
ATOM 670 N N . ILE A 1 83 ? 5.057 1.489 6.584 1.00 93.44 83 ILE A N 1
ATOM 671 C CA . ILE A 1 83 ? 3.640 1.146 6.756 1.00 93.44 83 ILE A CA 1
ATOM 672 C C . ILE A 1 83 ? 3.474 -0.100 7.610 1.00 93.44 83 ILE A C 1
ATOM 674 O O . ILE A 1 83 ? 2.640 -0.104 8.516 1.00 93.44 83 ILE A O 1
ATOM 678 N N . LEU A 1 84 ? 4.265 -1.141 7.356 1.00 92.50 84 LEU A N 1
ATOM 679 C CA . LEU A 1 84 ? 4.193 -2.386 8.116 1.00 92.50 84 LEU A CA 1
ATOM 680 C C . LEU A 1 84 ? 4.520 -2.145 9.597 1.00 92.50 84 LEU A C 1
ATOM 682 O O . LEU A 1 84 ? 3.754 -2.567 10.463 1.00 92.50 84 LEU A O 1
ATOM 686 N N . LYS A 1 85 ? 5.555 -1.344 9.896 1.00 92.44 85 LYS A N 1
ATOM 687 C CA . LYS A 1 85 ? 5.883 -0.908 11.270 1.00 92.44 85 LYS A CA 1
ATOM 688 C C . LYS A 1 85 ? 4.709 -0.222 11.978 1.00 92.44 85 LYS A C 1
ATOM 690 O O . LYS A 1 85 ? 4.505 -0.421 13.174 1.00 92.44 85 LYS A O 1
ATOM 695 N N . ILE A 1 86 ? 3.948 0.610 11.263 1.00 94.19 86 ILE A N 1
ATOM 696 C CA . ILE A 1 86 ? 2.782 1.320 11.816 1.00 94.19 86 ILE A CA 1
ATOM 697 C C . ILE A 1 86 ? 1.590 0.376 12.009 1.00 94.19 86 ILE A C 1
ATOM 699 O O . ILE A 1 86 ? 0.841 0.528 12.977 1.00 94.19 86 ILE A O 1
ATOM 703 N N . SER A 1 87 ? 1.413 -0.575 11.096 1.00 92.38 87 SER A N 1
ATOM 704 C CA . SER A 1 87 ? 0.228 -1.436 11.013 1.00 92.38 87 SER A CA 1
ATOM 705 C C . SER A 1 87 ? 0.188 -2.519 12.087 1.00 92.38 87 SER A C 1
ATOM 707 O O . SER A 1 87 ? -0.900 -2.920 12.500 1.00 92.38 87 SER A O 1
ATOM 709 N N . LYS A 1 88 ? 1.352 -2.928 12.612 1.00 84.50 88 LYS A N 1
ATOM 710 C CA . LYS A 1 88 ? 1.467 -3.944 13.671 1.00 84.50 88 LYS A CA 1
ATOM 711 C C . LYS A 1 88 ? 0.706 -5.226 13.283 1.00 84.50 88 LYS A C 1
ATOM 713 O O . LYS A 1 88 ? 0.958 -5.783 12.224 1.00 84.50 88 LYS A O 1
ATOM 718 N N . SER A 1 89 ? -0.239 -5.667 14.115 1.00 85.81 89 SER A N 1
ATOM 719 C CA . SER A 1 89 ? -1.042 -6.879 13.926 1.00 85.81 89 SER A CA 1
ATOM 720 C C . SER A 1 89 ? -2.204 -6.732 12.938 1.00 85.81 89 SER A C 1
ATOM 722 O O . SER A 1 89 ? -2.926 -7.700 12.702 1.00 85.81 89 SER A O 1
ATOM 724 N N . ARG A 1 90 ? -2.428 -5.542 12.363 1.00 92.81 90 ARG A N 1
ATOM 725 C CA . ARG A 1 90 ? -3.487 -5.348 11.370 1.00 92.81 90 ARG A CA 1
ATOM 726 C C . ARG A 1 90 ? -3.127 -6.046 10.062 1.00 92.81 90 ARG A C 1
ATOM 728 O O . ARG A 1 90 ? -2.015 -5.899 9.559 1.00 92.81 90 ARG A O 1
ATOM 735 N N . LYS A 1 91 ? -4.107 -6.719 9.454 1.00 93.12 91 LYS A N 1
ATOM 736 C CA . LYS A 1 91 ? -3.972 -7.246 8.096 1.00 93.12 91 LYS A CA 1
ATOM 737 C C . LYS A 1 91 ? -3.863 -6.095 7.091 1.00 93.12 91 LYS A C 1
ATOM 739 O O . LYS A 1 91 ? -4.793 -5.302 6.932 1.00 93.12 91 LYS A O 1
ATOM 744 N N . ILE A 1 92 ? -2.719 -6.028 6.421 1.00 93.25 92 ILE A N 1
ATOM 745 C CA . ILE A 1 92 ? -2.444 -5.096 5.328 1.00 93.25 92 ILE A CA 1
ATOM 746 C C . ILE A 1 92 ? -2.269 -5.899 4.047 1.00 93.25 92 ILE A C 1
ATOM 748 O O . ILE A 1 92 ? -1.690 -6.983 4.087 1.00 93.25 92 ILE A O 1
ATOM 752 N N . SER A 1 93 ? -2.717 -5.336 2.933 1.00 92.00 93 SER A N 1
ATOM 753 C CA . SER A 1 93 ? -2.457 -5.812 1.574 1.00 92.00 93 SER A CA 1
ATOM 754 C C . SER A 1 93 ? -1.927 -4.641 0.744 1.00 92.00 93 SER A C 1
ATOM 756 O O . SER A 1 93 ? -2.239 -3.490 1.038 1.00 92.00 93 SER A O 1
ATOM 758 N N . PHE A 1 94 ? -1.134 -4.891 -0.297 1.00 90.25 94 PHE A N 1
ATOM 759 C CA . PHE A 1 94 ? -0.552 -3.833 -1.133 1.00 90.25 94 PHE A CA 1
ATOM 760 C C . PHE A 1 94 ? -0.919 -4.027 -2.603 1.00 90.25 94 PHE A C 1
ATOM 762 O O . PHE A 1 94 ? -0.785 -5.119 -3.152 1.00 90.25 94 PHE A O 1
ATOM 769 N N . MET A 1 95 ? -1.333 -2.950 -3.268 1.00 88.81 95 MET A N 1
ATOM 770 C CA . MET A 1 95 ? -1.614 -2.953 -4.702 1.00 88.81 95 MET A CA 1
ATOM 771 C C . MET A 1 95 ? -0.363 -2.554 -5.503 1.00 88.81 95 MET A C 1
ATOM 773 O O . MET A 1 95 ? 0.088 -1.408 -5.465 1.00 88.81 95 MET A O 1
ATOM 777 N N . HIS A 1 96 ? 0.180 -3.492 -6.283 1.00 83.88 96 HIS A N 1
ATOM 778 C CA . HIS A 1 96 ? 1.464 -3.353 -6.988 1.00 83.88 96 HIS A CA 1
ATOM 779 C C . HIS A 1 96 ? 1.384 -2.604 -8.330 1.00 83.88 96 HIS A C 1
ATOM 781 O O . HIS A 1 96 ? 1.900 -3.065 -9.352 1.00 83.88 96 HIS A O 1
ATOM 787 N N . GLN A 1 97 ? 0.797 -1.407 -8.348 1.00 85.00 97 GLN A N 1
ATOM 788 C CA . GLN A 1 97 ? 0.728 -0.584 -9.566 1.00 85.00 97 GLN A CA 1
ATOM 789 C C . GLN A 1 97 ? 2.123 -0.302 -10.160 1.00 85.00 97 GLN A C 1
ATOM 791 O O . GLN A 1 97 ? 2.296 -0.248 -11.377 1.00 85.00 97 GLN A O 1
ATOM 796 N N . ALA A 1 98 ? 3.143 -0.177 -9.308 1.00 86.38 98 ALA A N 1
ATOM 797 C CA . ALA A 1 98 ? 4.517 0.081 -9.724 1.00 86.38 98 ALA A CA 1
ATOM 798 C C . ALA A 1 98 ? 5.104 -1.022 -10.617 1.00 86.38 98 ALA A C 1
ATOM 800 O O . ALA A 1 98 ? 5.870 -0.717 -11.529 1.00 86.38 98 ALA A O 1
ATOM 801 N N . ALA A 1 99 ? 4.740 -2.290 -10.388 1.00 91.25 99 ALA A N 1
ATOM 802 C CA . ALA A 1 99 ? 5.187 -3.394 -11.234 1.00 91.25 99 ALA A CA 1
ATOM 803 C C . ALA A 1 99 ? 4.690 -3.205 -12.672 1.00 91.25 99 ALA A C 1
ATOM 805 O O . ALA A 1 99 ? 5.457 -3.363 -13.624 1.00 91.25 99 ALA A O 1
ATOM 806 N N . TRP A 1 100 ? 3.425 -2.798 -12.818 1.00 91.50 100 TRP A N 1
ATOM 807 C CA . TRP A 1 100 ? 2.807 -2.523 -14.110 1.00 91.50 100 TRP A CA 1
ATOM 808 C C . TRP A 1 100 ? 3.416 -1.289 -14.782 1.00 91.50 100 TRP A C 1
ATOM 810 O O . TRP A 1 100 ? 3.845 -1.369 -15.929 1.00 91.50 100 TRP A O 1
ATOM 820 N N . VAL A 1 101 ? 3.538 -0.165 -14.066 1.00 90.44 101 VAL A N 1
ATOM 821 C CA . VAL A 1 101 ? 4.106 1.073 -14.636 1.00 90.44 101 VAL A CA 1
ATOM 822 C C . VAL A 1 101 ? 5.534 0.841 -15.137 1.00 90.44 101 VAL A C 1
ATOM 824 O O . VAL A 1 101 ? 5.859 1.192 -16.271 1.00 90.44 101 VAL A O 1
ATOM 827 N N . ASN A 1 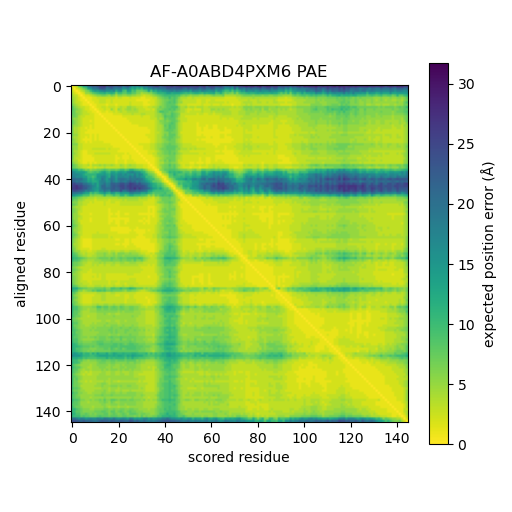102 ? 6.381 0.195 -14.329 1.00 92.81 102 ASN A N 1
ATOM 828 C CA . ASN A 1 102 ? 7.757 -0.100 -14.728 1.00 92.81 102 ASN A CA 1
ATOM 829 C C . ASN A 1 102 ? 7.814 -1.060 -15.922 1.00 92.81 102 ASN A C 1
ATOM 831 O O . ASN A 1 102 ? 8.621 -0.848 -16.825 1.00 92.81 102 ASN A O 1
ATOM 835 N N . SER A 1 103 ? 6.922 -2.053 -15.996 1.00 95.25 103 SER A N 1
ATOM 836 C CA . SER A 1 103 ? 6.890 -2.973 -17.137 1.00 95.25 103 SER A CA 1
ATOM 837 C C . SER A 1 103 ? 6.517 -2.281 -18.444 1.00 95.25 103 SER A C 1
ATOM 839 O O . SER A 1 103 ? 7.113 -2.555 -19.486 1.00 95.25 103 SER A O 1
ATOM 841 N N . ARG A 1 104 ? 5.584 -1.319 -18.405 1.00 95.12 104 ARG A N 1
ATOM 842 C CA . ARG A 1 104 ? 5.201 -0.546 -19.594 1.00 95.12 104 ARG A CA 1
ATOM 843 C C . ARG A 1 104 ? 6.343 0.323 -20.122 1.00 95.12 104 ARG A C 1
ATOM 845 O O . ARG A 1 104 ? 6.413 0.517 -21.340 1.00 95.12 104 ARG A O 1
ATOM 852 N N . ASN A 1 105 ? 7.247 0.737 -19.232 1.00 93.75 105 ASN A N 1
ATOM 853 C CA . ASN A 1 105 ? 8.476 1.475 -19.533 1.00 93.75 105 ASN A CA 1
ATOM 854 C C . ASN A 1 105 ? 9.677 0.565 -19.871 1.00 93.75 105 ASN A C 1
ATOM 856 O O . ASN A 1 105 ? 10.755 1.064 -20.196 1.00 93.75 105 ASN A O 1
ATOM 860 N N . GLY A 1 106 ? 9.513 -0.761 -19.808 1.00 96.12 106 GLY A N 1
ATOM 861 C CA . GLY A 1 106 ? 10.588 -1.725 -20.050 1.00 96.12 106 GLY A CA 1
ATOM 862 C C . GLY A 1 106 ? 11.633 -1.783 -18.932 1.00 96.12 106 GLY A C 1
ATOM 863 O O . GLY A 1 106 ? 12.781 -2.123 -19.190 1.00 96.12 106 GLY A O 1
ATOM 864 N N . VAL A 1 107 ? 11.277 -1.404 -17.703 1.00 96.25 107 VAL A N 1
ATOM 865 C CA . VAL A 1 107 ? 12.205 -1.291 -16.569 1.00 96.25 107 VAL A CA 1
ATOM 866 C C . VAL A 1 107 ? 12.107 -2.511 -15.654 1.00 96.25 107 VAL A C 1
ATOM 868 O O . VAL A 1 107 ? 11.022 -2.856 -15.176 1.00 96.25 107 VAL A O 1
ATOM 871 N N . SER A 1 108 ? 13.261 -3.112 -15.355 1.00 94.44 108 SER A N 1
ATOM 872 C CA . SER A 1 108 ? 13.428 -4.072 -14.259 1.00 94.44 108 SER A CA 1
ATOM 873 C C . SER A 1 108 ? 13.639 -3.319 -12.951 1.00 94.44 108 SER A C 1
ATOM 875 O O . SER A 1 108 ? 14.598 -2.556 -12.811 1.00 94.44 108 SER A O 1
ATOM 877 N N . VAL A 1 109 ? 12.759 -3.543 -11.973 1.00 92.06 109 VAL A N 1
ATOM 878 C CA . VAL A 1 109 ? 12.895 -2.949 -10.633 1.00 92.06 109 VAL A CA 1
ATOM 879 C C . VAL A 1 109 ? 14.065 -3.581 -9.877 1.00 92.06 109 VAL A C 1
ATOM 881 O O . VAL A 1 109 ? 14.801 -2.877 -9.185 1.00 92.06 109 VAL A O 1
ATOM 884 N N . LYS A 1 110 ? 14.274 -4.891 -10.058 1.00 92.12 110 LYS A N 1
ATOM 885 C CA . LYS A 1 110 ? 15.376 -5.644 -9.449 1.00 92.12 110 LYS A CA 1
ATOM 886 C C . LYS A 1 110 ? 16.736 -5.124 -9.916 1.00 92.12 110 LYS A C 1
ATOM 888 O O . LYS A 1 110 ? 17.602 -4.840 -9.093 1.00 92.12 110 LYS A O 1
ATOM 893 N N . ASP A 1 111 ? 16.896 -4.962 -11.229 1.00 92.94 111 ASP A N 1
ATOM 894 C CA . ASP A 1 111 ? 18.174 -4.578 -11.843 1.00 92.94 111 ASP A CA 1
ATOM 895 C C . ASP A 1 111 ? 18.352 -3.059 -11.956 1.00 92.94 111 ASP A C 1
ATOM 897 O O . ASP A 1 111 ? 19.421 -2.589 -12.342 1.00 92.94 111 ASP A O 1
ATOM 901 N N . LYS A 1 112 ? 17.301 -2.287 -11.641 1.00 92.06 112 LYS A N 1
ATOM 902 C CA . LYS A 1 112 ? 17.263 -0.817 -11.704 1.00 92.06 112 LYS A CA 1
ATOM 903 C C . LYS A 1 112 ? 17.688 -0.258 -13.064 1.00 92.06 112 LYS A C 1
ATOM 905 O O . LYS A 1 112 ? 18.338 0.783 -13.141 1.00 92.06 112 LYS A O 1
ATOM 910 N N . LYS A 1 113 ? 17.322 -0.949 -14.143 1.00 95.38 113 LYS A N 1
ATOM 911 C CA . LYS A 1 113 ? 17.682 -0.570 -15.512 1.00 95.38 113 LYS A CA 1
ATOM 912 C C . LYS A 1 113 ? 16.572 -0.889 -16.499 1.00 95.38 113 LYS A C 1
ATOM 914 O O . LYS A 1 113 ? 15.706 -1.727 -16.239 1.00 95.38 113 LYS A O 1
ATOM 919 N N . GLN A 1 114 ? 16.637 -0.228 -17.649 1.00 95.56 114 GLN A N 1
ATOM 920 C CA . GLN A 1 114 ? 15.835 -0.602 -18.801 1.00 95.56 114 GLN A CA 1
ATOM 921 C C . GLN A 1 114 ? 16.371 -1.910 -19.386 1.00 95.56 114 GLN A C 1
ATOM 923 O O . GLN A 1 114 ? 17.583 -2.116 -19.484 1.00 95.56 114 GLN A O 1
ATOM 928 N N . LEU A 1 115 ? 15.456 -2.811 -19.705 1.00 94.62 115 LEU A N 1
ATOM 929 C CA . LEU A 1 115 ? 15.753 -4.095 -20.309 1.00 94.62 115 LEU A CA 1
ATOM 930 C C . LEU A 1 115 ? 15.749 -3.989 -21.833 1.00 94.62 115 LEU A C 1
ATOM 932 O O . LEU A 1 115 ? 15.212 -3.044 -22.415 1.00 94.62 115 LEU A O 1
ATOM 936 N N . ASP A 1 116 ? 16.370 -4.978 -22.466 1.00 92.94 116 ASP A N 1
ATOM 937 C CA . ASP A 1 116 ? 16.371 -5.110 -23.915 1.00 92.94 116 ASP A CA 1
ATOM 938 C C . ASP A 1 116 ? 14.939 -5.274 -24.458 1.00 92.94 116 ASP A C 1
ATOM 940 O O . ASP A 1 116 ? 14.079 -5.884 -23.817 1.00 92.94 116 ASP A O 1
ATOM 944 N N . LYS A 1 117 ? 14.682 -4.737 -25.658 1.00 91.69 117 LYS A N 1
ATOM 945 C CA . LYS A 1 117 ? 13.353 -4.758 -26.293 1.00 91.69 117 LYS A CA 1
ATOM 946 C C . LYS A 1 117 ? 12.886 -6.161 -26.699 1.00 91.69 117 LYS A C 1
ATOM 948 O O . LYS A 1 11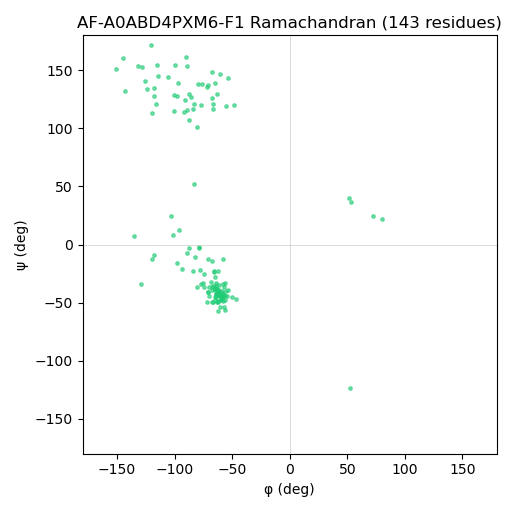7 ? 11.707 -6.320 -27.002 1.00 91.69 117 LYS A O 1
ATOM 953 N N . SER A 1 118 ? 13.779 -7.149 -26.716 1.00 94.69 118 SER A N 1
ATOM 954 C CA . SER A 1 118 ? 13.445 -8.564 -26.920 1.00 94.69 118 SER A CA 1
ATOM 955 C C . SER A 1 118 ? 12.615 -9.158 -25.781 1.00 94.69 118 SER A C 1
ATOM 957 O O . SER A 1 118 ? 11.903 -10.134 -26.004 1.00 94.69 118 SER A O 1
ATOM 959 N N . ILE A 1 119 ? 12.658 -8.573 -24.579 1.00 95.25 119 ILE A N 1
ATOM 960 C CA . ILE A 1 119 ? 11.865 -9.040 -23.438 1.00 95.25 119 ILE A CA 1
ATOM 961 C C . ILE A 1 119 ? 10.476 -8.401 -23.498 1.00 95.25 119 ILE A C 1
ATOM 963 O O . ILE A 1 119 ? 10.337 -7.175 -23.562 1.00 95.25 119 ILE A O 1
ATOM 967 N N . SER A 1 120 ? 9.428 -9.227 -23.450 1.00 96.81 120 SER A N 1
ATOM 968 C CA . SER A 1 120 ? 8.056 -8.729 -23.519 1.00 96.81 120 SER A CA 1
ATOM 969 C C . SER A 1 120 ? 7.694 -7.920 -22.26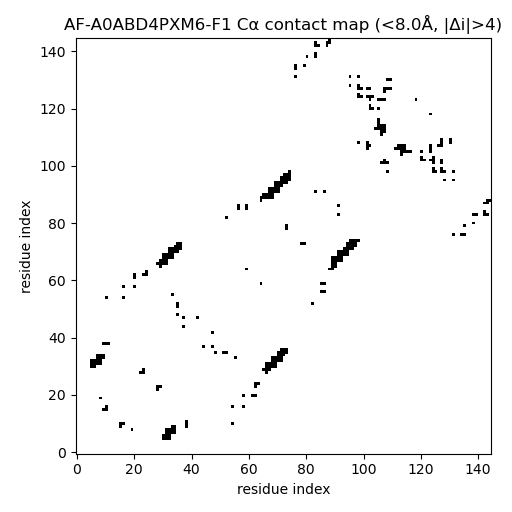9 1.00 96.81 120 SER A C 1
ATOM 971 O O . SER A 1 120 ? 8.140 -8.199 -21.155 1.00 96.81 120 SER A O 1
ATOM 973 N N . LYS A 1 121 ? 6.821 -6.919 -22.420 1.00 96.19 121 LYS A N 1
ATOM 974 C CA . LYS A 1 121 ? 6.366 -6.113 -21.277 1.00 96.19 121 LYS A CA 1
ATOM 975 C C . LYS A 1 121 ? 5.610 -6.944 -20.231 1.00 96.19 121 LYS A C 1
ATOM 977 O O . LYS A 1 121 ? 5.510 -6.508 -19.084 1.00 96.19 121 LYS A O 1
ATOM 982 N N . ASP A 1 122 ? 5.052 -8.090 -20.608 1.00 96.50 122 ASP A N 1
ATOM 983 C CA . ASP A 1 122 ? 4.322 -8.968 -19.691 1.00 96.50 122 ASP A CA 1
ATOM 984 C C . ASP A 1 122 ? 5.289 -9.838 -18.877 1.00 96.50 122 ASP A C 1
ATOM 986 O O . ASP A 1 122 ? 5.112 -9.969 -17.666 1.00 96.50 122 ASP A O 1
ATOM 990 N N . ASP A 1 123 ? 6.394 -10.288 -19.480 1.00 97.00 123 ASP A N 1
ATOM 991 C CA . ASP A 1 123 ? 7.485 -10.943 -18.746 1.00 97.00 123 ASP A CA 1
ATOM 992 C C . ASP A 1 123 ? 8.136 -9.977 -17.751 1.00 97.00 123 ASP A C 1
ATOM 994 O O . ASP A 1 123 ? 8.366 -10.321 -16.591 1.00 97.00 123 ASP A O 1
ATOM 998 N N . ILE A 1 124 ? 8.362 -8.722 -18.160 1.00 96.94 124 ILE A N 1
ATOM 999 C CA . ILE A 1 124 ? 8.872 -7.682 -17.251 1.00 96.94 124 ILE A CA 1
ATOM 1000 C C . ILE A 1 124 ? 7.884 -7.442 -16.101 1.00 96.94 124 ILE A C 1
ATOM 1002 O O . ILE A 1 124 ? 8.304 -7.260 -14.958 1.00 96.94 124 ILE A O 1
ATOM 1006 N N . PHE A 1 125 ? 6.574 -7.452 -16.373 1.00 96.00 125 PHE A N 1
ATOM 1007 C CA . PHE A 1 125 ? 5.555 -7.297 -15.333 1.00 96.00 125 PHE A CA 1
ATOM 1008 C C . PHE A 1 125 ? 5.609 -8.435 -14.316 1.00 96.00 125 PHE A C 1
ATOM 1010 O O . PHE A 1 125 ? 5.672 -8.158 -13.118 1.00 96.00 125 PHE A O 1
ATOM 1017 N N . LYS A 1 126 ? 5.644 -9.686 -14.788 1.00 96.12 126 LYS A N 1
ATOM 1018 C CA . LYS A 1 126 ? 5.752 -10.871 -13.935 1.00 96.12 126 LYS A CA 1
ATOM 1019 C C . LYS A 1 126 ? 7.012 -10.820 -13.067 1.00 96.12 126 LYS A C 1
ATOM 1021 O O . LYS A 1 126 ? 6.907 -10.932 -11.850 1.00 96.12 126 LYS A O 1
ATOM 1026 N N . ASN A 1 127 ? 8.169 -10.531 -13.664 1.00 95.62 127 ASN A N 1
ATOM 1027 C CA . ASN A 1 127 ? 9.440 -10.429 -12.940 1.00 95.62 127 ASN A CA 1
ATOM 1028 C C . ASN A 1 127 ? 9.417 -9.317 -11.877 1.00 95.62 127 ASN A C 1
ATOM 1030 O O . ASN A 1 127 ? 9.912 -9.493 -10.763 1.00 95.62 127 ASN A O 1
ATOM 1034 N N . ASN A 1 128 ? 8.821 -8.163 -12.197 1.00 94.75 128 ASN A N 1
ATOM 1035 C CA . ASN A 1 128 ? 8.667 -7.070 -11.238 1.00 94.75 128 ASN A CA 1
ATOM 1036 C C . ASN A 1 128 ? 7.698 -7.435 -10.104 1.00 94.75 128 ASN A C 1
ATOM 1038 O O . ASN A 1 128 ? 7.947 -7.063 -8.957 1.00 94.75 128 ASN A O 1
ATOM 1042 N N . LEU A 1 129 ? 6.605 -8.144 -10.404 1.00 93.44 129 LEU A N 1
ATOM 1043 C CA . LEU A 1 129 ? 5.652 -8.613 -9.400 1.00 93.44 129 LEU A CA 1
ATOM 1044 C C . LEU A 1 129 ? 6.325 -9.595 -8.435 1.00 93.44 129 LEU A C 1
ATOM 1046 O O . LEU A 1 129 ? 6.271 -9.377 -7.229 1.00 93.44 129 LEU A O 1
ATOM 1050 N N . GLU A 1 130 ? 7.037 -10.596 -8.959 1.00 94.12 130 GLU A N 1
ATOM 1051 C CA . GLU A 1 130 ? 7.802 -11.565 -8.163 1.00 94.12 130 GLU A CA 1
ATOM 1052 C C . GLU A 1 130 ? 8.832 -10.875 -7.262 1.00 94.12 130 GLU A C 1
ATOM 1054 O O . GLU A 1 130 ? 8.933 -11.190 -6.073 1.00 94.12 130 GLU A O 1
ATOM 1059 N N . PHE A 1 131 ? 9.551 -9.880 -7.795 1.00 93.06 131 PHE A N 1
ATOM 1060 C CA . PHE A 1 131 ? 10.479 -9.074 -7.009 1.00 93.06 131 PHE A CA 1
ATOM 1061 C C . PHE A 1 131 ? 9.774 -8.403 -5.823 1.00 93.06 131 PHE A C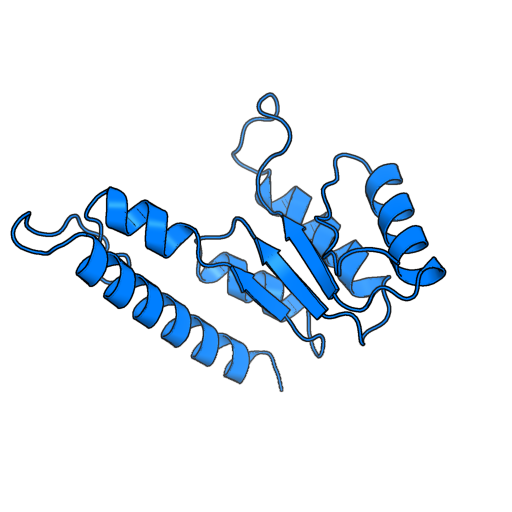 1
ATOM 1063 O O . PHE A 1 131 ? 10.190 -8.598 -4.680 1.00 93.06 131 PHE A O 1
ATOM 1070 N N . TYR A 1 132 ? 8.689 -7.661 -6.065 1.00 90.06 132 TYR A N 1
ATOM 1071 C CA . TYR A 1 132 ? 7.971 -6.986 -4.984 1.00 90.06 132 TYR A CA 1
ATOM 1072 C C . TYR A 1 132 ? 7.373 -7.965 -3.971 1.00 90.06 132 TYR A C 1
ATOM 1074 O O . TYR A 1 132 ? 7.509 -7.731 -2.774 1.00 90.06 132 TYR A O 1
ATOM 1082 N N . THR A 1 133 ? 6.756 -9.060 -4.421 1.00 89.44 133 THR A N 1
ATOM 1083 C CA . THR A 1 133 ? 6.215 -10.095 -3.530 1.00 89.44 133 THR A CA 1
ATOM 1084 C C . THR A 1 133 ? 7.307 -10.667 -2.629 1.00 89.44 133 THR A C 1
ATOM 1086 O O . THR A 1 133 ? 7.102 -10.786 -1.422 1.00 89.44 133 THR A O 1
ATOM 1089 N N . SER A 1 134 ? 8.492 -10.954 -3.179 1.00 91.50 134 SER A N 1
ATOM 1090 C CA . SER A 1 134 ? 9.615 -11.476 -2.393 1.00 91.50 134 SER A CA 1
ATOM 1091 C C . SER A 1 134 ? 10.102 -10.489 -1.328 1.00 91.50 134 SER A C 1
ATOM 1093 O O . SER A 1 134 ? 10.335 -10.881 -0.186 1.00 91.50 134 SER A O 1
ATOM 1095 N N . GLU A 1 135 ? 10.207 -9.201 -1.664 1.00 90.44 135 GLU A N 1
ATOM 1096 C CA . GLU A 1 135 ? 10.614 -8.164 -0.714 1.00 90.44 135 GLU A CA 1
ATOM 1097 C C . GLU A 1 135 ? 9.555 -7.953 0.369 1.00 90.44 135 GLU A C 1
ATOM 1099 O O . GLU A 1 135 ? 9.890 -7.747 1.534 1.00 90.44 135 GLU A O 1
ATOM 1104 N N . TYR A 1 136 ? 8.274 -8.049 0.013 1.00 85.56 136 TYR A N 1
ATOM 1105 C CA . TYR A 1 136 ? 7.197 -7.863 0.979 1.00 85.56 136 TYR A CA 1
ATOM 1106 C C . TYR A 1 136 ? 7.148 -9.029 1.945 1.00 85.56 136 TYR A C 1
ATOM 1108 O O . TYR A 1 136 ? 7.082 -8.781 3.140 1.00 85.56 136 TYR A O 1
ATOM 1116 N N . ASN A 1 137 ? 7.263 -10.271 1.471 1.00 88.06 137 ASN A N 1
ATOM 1117 C CA . ASN A 1 137 ? 7.278 -11.442 2.349 1.00 88.06 137 ASN A CA 1
ATOM 1118 C C . ASN A 1 137 ? 8.389 -11.338 3.404 1.00 88.06 137 ASN A C 1
ATOM 1120 O O . ASN A 1 137 ? 8.115 -11.516 4.588 1.00 88.06 137 ASN A O 1
ATOM 1124 N N . LYS A 1 138 ? 9.600 -10.916 3.010 1.00 91.88 138 LYS A N 1
ATOM 1125 C CA . LYS A 1 138 ? 10.698 -10.648 3.959 1.00 91.88 138 LYS A CA 1
ATOM 1126 C C . LYS A 1 138 ? 10.322 -9.591 5.003 1.00 91.88 138 LYS A C 1
ATO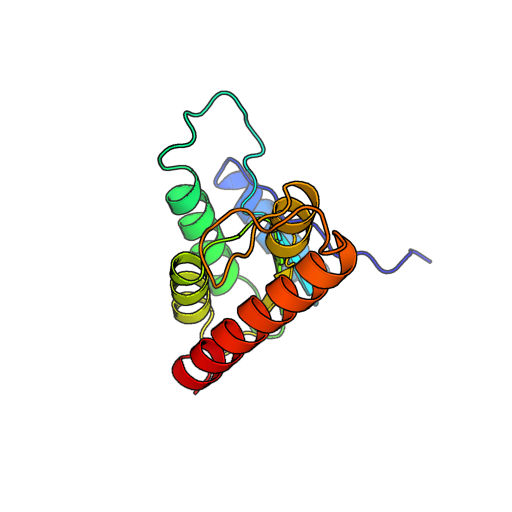M 1128 O O . LYS A 1 138 ? 10.655 -9.728 6.178 1.00 91.88 138 LYS A O 1
ATOM 1133 N N . LEU A 1 139 ? 9.652 -8.514 4.586 1.00 89.50 139 LEU A N 1
ATOM 1134 C CA . LEU A 1 139 ? 9.212 -7.455 5.496 1.00 89.50 139 LEU A CA 1
ATOM 1135 C C . LEU A 1 139 ? 8.060 -7.908 6.407 1.00 89.50 139 LEU A C 1
ATOM 1137 O O . LEU A 1 139 ? 8.084 -7.590 7.593 1.00 89.50 139 LEU A O 1
ATOM 1141 N N . TYR A 1 140 ? 7.085 -8.663 5.898 1.00 84.38 140 TYR A N 1
ATOM 1142 C CA . TYR A 1 140 ? 6.009 -9.252 6.700 1.00 84.38 140 TYR A CA 1
ATOM 1143 C C . TYR A 1 140 ? 6.580 -10.187 7.766 1.00 84.38 140 TYR A C 1
ATOM 1145 O O . TYR A 1 140 ? 6.264 -10.030 8.939 1.00 84.38 140 TYR A O 1
ATOM 1153 N N . GLU A 1 141 ? 7.498 -11.088 7.415 1.00 86.94 141 GLU A N 1
ATOM 1154 C CA . GLU A 1 141 ? 8.158 -11.966 8.394 1.00 86.94 141 GLU A CA 1
ATOM 1155 C C . GLU A 1 141 ? 8.891 -11.186 9.497 1.00 86.94 141 GLU A C 1
ATOM 1157 O O . GLU A 1 141 ? 8.942 -11.622 10.651 1.00 86.94 141 GLU A O 1
ATOM 1162 N N . LYS A 1 142 ? 9.444 -10.019 9.149 1.00 88.38 142 LYS A N 1
ATOM 1163 C CA . LYS A 1 142 ? 10.163 -9.135 10.072 1.00 88.38 142 LYS A CA 1
ATOM 1164 C C . LYS A 1 142 ? 9.234 -8.327 10.987 1.00 88.38 142 LYS A C 1
ATOM 1166 O O . LYS A 1 142 ? 9.627 -8.046 12.117 1.00 88.38 142 LYS A O 1
ATOM 1171 N N . TYR A 1 143 ? 8.050 -7.928 10.514 1.00 83.50 143 TYR A N 1
ATOM 1172 C CA . TYR A 1 143 ? 7.179 -6.955 11.198 1.00 83.50 143 TYR A CA 1
ATOM 1173 C C . TYR A 1 143 ? 5.810 -7.484 11.635 1.00 83.50 143 TYR A C 1
ATOM 1175 O O . TYR A 1 143 ? 5.113 -6.788 12.370 1.00 83.50 143 TYR A O 1
ATOM 1183 N N . SER A 1 144 ? 5.423 -8.687 11.221 1.00 64.31 144 SER A N 1
ATOM 1184 C CA . SER A 1 144 ? 4.141 -9.316 11.564 1.00 64.31 144 SER A CA 1
ATOM 1185 C C . SER A 1 144 ? 4.263 -10.393 12.649 1.00 64.31 144 SER A C 1
ATOM 1187 O O . SER A 1 144 ? 3.411 -11.276 12.723 1.00 64.31 144 SER A O 1
ATOM 1189 N N . LYS A 1 145 ? 5.304 -10.313 13.489 1.00 54.44 145 LYS A N 1
ATOM 1190 C CA . LYS A 1 145 ? 5.426 -11.073 14.743 1.00 54.44 145 LYS A CA 1
ATOM 1191 C C . LYS A 1 145 ? 4.938 -10.255 15.931 1.00 54.44 145 LYS A C 1
ATOM 1193 O O . LYS A 1 145 ? 5.321 -9.066 16.012 1.00 54.44 145 LYS A O 1
#

Organism: Clostridium perfringens (NCBI:txid1502)

pLDDT: mean 88.41, std 11.22, range [50.44, 97.94]

Secondary structure (DSSP, 8-state):
-PPP---EE--SSHHHHHHHHHHHHHTT--EEEEE-S-S-SSS-GGGHHHHHHHHHHHHHHHS-TT-EEEEES---HHHHHHHHHHHTTS-EEE--HHHHHHHHTTEETTTTEEPPTTS-HHHHHHHHHHHHHHHHHHHHHHH--

Mean predicted aligned error: 5.39 Å

Radius of gyration: 16.8 Å; Cα contacts (8 Å, |Δi|>4): 180; chains: 1; bounding box: 47×34×42 Å